Protein AF-A0AAV9M5P3-F1 (afdb_monomer)

Secondary structure (DSSP, 8-state):
--------HHHHHHTTS-S--B-TTTSSSB--HHIIIIISHHHHHHHHHHHHHTT-------HHHHHHHHHHHS-TT-HHHHHHHHHHHHHHHHHHHHHHHHHH-----

Structure (mmCIF, N/CA/C/O backbone):
data_AF-A0AAV9M5P3-F1
#
_entry.id   AF-A0AAV9M5P3-F1
#
loop_
_atom_site.group_PDB
_atom_site.id
_atom_site.type_symbol
_atom_site.label_atom_id
_atom_site.label_alt_id
_atom_site.label_comp_id
_atom_site.label_asym_id
_atom_site.label_entity_id
_atom_site.label_seq_id
_atom_site.pdbx_PDB_ins_code
_atom_site.Cartn_x
_atom_site.Cartn_y
_atom_site.Cartn_z
_atom_site.occupancy
_atom_site.B_iso_or_equiv
_atom_site.auth_seq_id
_atom_site.auth_comp_id
_atom_site.auth_asym_id
_atom_site.auth_atom_id
_atom_site.pdbx_PDB_model_num
ATOM 1 N N . MET A 1 1 ? 17.420 4.801 6.659 1.00 35.84 1 MET A N 1
ATOM 2 C CA . MET A 1 1 ? 16.004 5.157 6.441 1.00 35.84 1 MET A CA 1
ATOM 3 C C . MET A 1 1 ? 15.243 4.626 7.630 1.00 35.84 1 MET A C 1
ATOM 5 O O . MET A 1 1 ? 15.024 3.424 7.715 1.00 35.84 1 MET A O 1
ATOM 9 N N . GLU A 1 2 ? 14.982 5.495 8.598 1.00 34.59 2 GLU A N 1
ATOM 10 C CA . GLU A 1 2 ? 14.177 5.166 9.770 1.00 34.59 2 GLU A CA 1
ATOM 11 C C . GLU A 1 2 ? 12.790 4.761 9.269 1.00 34.59 2 GLU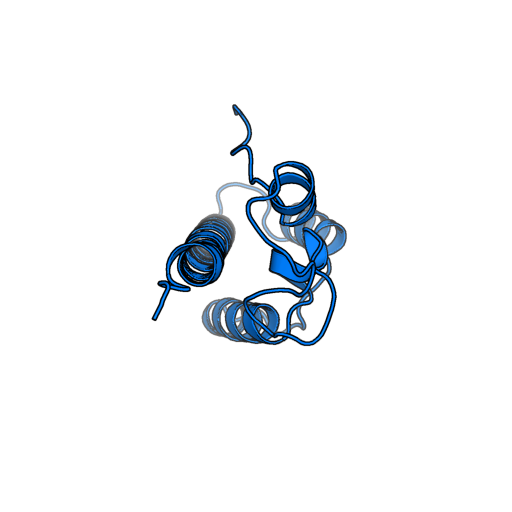 A C 1
ATOM 13 O O . GLU A 1 2 ? 12.091 5.541 8.624 1.00 34.59 2 GLU A O 1
ATOM 18 N N . GLY A 1 3 ? 12.473 3.475 9.419 1.00 38.75 3 GLY A N 1
ATOM 19 C CA . GLY A 1 3 ? 11.261 2.891 8.868 1.00 38.75 3 GLY A CA 1
ATOM 20 C C . GLY A 1 3 ? 10.040 3.557 9.482 1.00 38.75 3 GLY A C 1
ATOM 21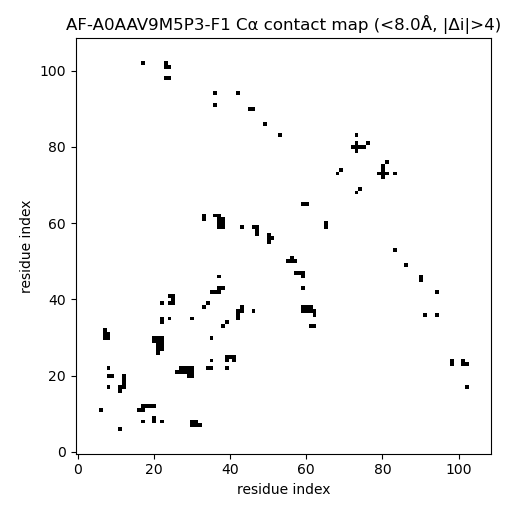 O O . GLY A 1 3 ? 9.911 3.607 10.706 1.00 38.75 3 GLY A O 1
ATOM 22 N N . LEU A 1 4 ? 9.145 4.048 8.624 1.00 45.97 4 LEU A N 1
ATOM 23 C CA . LEU A 1 4 ? 7.808 4.487 8.997 1.00 45.97 4 LEU A CA 1
ATOM 24 C C . LEU A 1 4 ? 7.172 3.365 9.833 1.00 45.97 4 LEU A C 1
ATOM 26 O O . LEU A 1 4 ? 6.870 2.287 9.321 1.00 45.97 4 LEU A O 1
ATOM 30 N N . ARG A 1 5 ? 7.064 3.566 11.148 1.00 55.66 5 ARG A N 1
ATOM 31 C CA . ARG A 1 5 ? 6.602 2.537 12.086 1.00 55.66 5 ARG A CA 1
ATOM 32 C C . ARG A 1 5 ? 5.080 2.439 11.982 1.00 55.66 5 ARG A C 1
ATOM 34 O O . ARG A 1 5 ? 4.362 2.969 12.823 1.00 55.66 5 ARG A O 1
ATOM 41 N N . ILE A 1 6 ? 4.593 1.782 10.932 1.00 64.19 6 ILE A N 1
ATOM 42 C CA . ILE A 1 6 ? 3.164 1.550 10.710 1.00 64.19 6 ILE A CA 1
ATOM 43 C C . ILE A 1 6 ? 2.650 0.693 11.876 1.00 64.19 6 ILE A C 1
ATOM 45 O O . ILE A 1 6 ? 3.149 -0.405 12.138 1.00 64.19 6 ILE A O 1
ATOM 49 N N . ALA A 1 7 ? 1.716 1.234 12.656 1.00 67.06 7 ALA A N 1
ATOM 50 C CA . ALA A 1 7 ? 0.993 0.447 13.642 1.00 67.06 7 ALA A CA 1
ATOM 51 C C . ALA A 1 7 ? -0.035 -0.396 12.884 1.00 67.06 7 ALA A C 1
ATOM 53 O O . ALA A 1 7 ? -0.998 0.153 12.363 1.00 67.06 7 ALA A O 1
ATOM 54 N N . THR A 1 8 ? 0.207 -1.703 12.781 1.00 70.81 8 THR A N 1
ATOM 55 C CA . THR A 1 8 ? -0.799 -2.646 12.283 1.00 70.81 8 THR A CA 1
ATOM 56 C C . THR A 1 8 ? -1.963 -2.718 13.261 1.00 70.81 8 THR A C 1
ATOM 58 O O . THR A 1 8 ? -1.796 -2.451 14.460 1.00 70.81 8 THR A O 1
ATOM 61 N N . ILE A 1 9 ? -3.129 -3.124 12.770 1.00 78.06 9 ILE A N 1
ATOM 62 C CA . ILE A 1 9 ? -4.294 -3.388 13.614 1.00 78.06 9 ILE A CA 1
ATOM 63 C C . ILE A 1 9 ? -3.990 -4.337 14.785 1.00 78.06 9 ILE A C 1
ATOM 65 O O . ILE A 1 9 ? -4.489 -4.097 15.876 1.00 78.06 9 ILE A O 1
ATOM 69 N N . ASP A 1 10 ? -3.083 -5.313 14.647 1.00 75.44 10 ASP A N 1
ATOM 70 C CA . ASP A 1 10 ? -2.662 -6.178 15.761 1.00 75.44 10 ASP A CA 1
ATOM 71 C C . ASP A 1 10 ? -2.088 -5.379 16.935 1.00 75.44 10 ASP A C 1
ATOM 73 O O . ASP A 1 10 ? -2.365 -5.655 18.104 1.00 75.44 10 ASP A O 1
ATOM 77 N N . ARG A 1 11 ? -1.272 -4.358 16.634 1.00 79.94 11 ARG A N 1
ATOM 78 C CA . ARG A 1 11 ? -0.685 -3.484 17.656 1.00 79.94 11 ARG A CA 1
ATOM 79 C C . ARG A 1 11 ? -1.754 -2.608 18.297 1.00 79.94 11 ARG A C 1
ATOM 81 O O . ARG A 1 11 ? -1.709 -2.411 19.507 1.00 79.94 11 ARG A O 1
ATOM 88 N N . LEU A 1 12 ? -2.699 -2.107 17.504 1.00 80.56 12 LEU A N 1
ATOM 89 C CA . LEU A 1 12 ? -3.809 -1.291 17.996 1.00 80.56 12 LEU A CA 1
ATOM 90 C C . LEU A 1 12 ? -4.771 -2.111 18.867 1.00 80.56 12 LEU A C 1
ATOM 92 O O . LEU A 1 12 ? -5.169 -1.641 19.931 1.00 80.56 12 LEU A O 1
ATOM 96 N N . ALA A 1 13 ? -5.075 -3.349 18.477 1.00 78.69 13 ALA A N 1
ATOM 97 C CA . ALA A 1 13 ? -5.895 -4.282 19.242 1.00 78.69 13 ALA A CA 1
ATOM 98 C C . ALA A 1 13 ? -5.205 -4.674 20.554 1.00 78.69 13 ALA A C 1
ATOM 100 O O . ALA A 1 13 ? -5.816 -4.617 21.619 1.00 78.69 13 ALA A O 1
ATOM 101 N N . LYS A 1 14 ? -3.895 -4.961 20.515 1.00 81.31 14 LYS A N 1
ATOM 102 C CA . LYS A 1 14 ? -3.092 -5.222 21.722 1.00 81.31 14 LYS A CA 1
ATOM 103 C C . LYS A 1 14 ? -3.084 -4.040 22.698 1.00 81.31 14 LYS A C 1
ATOM 105 O O . LYS A 1 14 ? -2.964 -4.244 23.903 1.00 81.31 14 LYS A O 1
ATOM 110 N N . TRP A 1 15 ? -3.185 -2.814 22.192 1.00 83.00 15 TRP A N 1
ATOM 111 C CA . TRP A 1 15 ? -3.295 -1.601 23.005 1.00 83.00 15 TRP A CA 1
ATOM 112 C C . TRP A 1 15 ? -4.737 -1.252 23.403 1.00 83.00 15 TRP A C 1
ATOM 114 O O . TRP A 1 15 ? -4.943 -0.243 24.070 1.00 83.00 15 TRP A O 1
ATOM 124 N N . GLY A 1 16 ? -5.728 -2.061 23.015 1.00 79.75 16 GLY A N 1
ATOM 125 C CA . GLY A 1 16 ? -7.141 -1.825 23.317 1.00 79.75 16 GLY A CA 1
ATOM 126 C C . GLY A 1 16 ? -7.759 -0.644 22.560 1.00 79.75 16 GLY A C 1
ATOM 127 O O . GLY A 1 16 ? -8.805 -0.145 22.963 1.00 79.75 16 GLY A O 1
ATOM 128 N N . VAL A 1 17 ? -7.118 -0.173 21.485 1.00 80.44 17 VAL A N 1
ATOM 129 C CA . VAL A 1 17 ? -7.590 0.968 20.678 1.00 80.44 17 VAL A CA 1
ATOM 130 C C . VAL A 1 17 ? -8.722 0.552 19.735 1.00 80.44 17 VAL A C 1
ATOM 132 O O . VAL A 1 17 ? -9.622 1.343 19.470 1.00 80.44 17 VAL A O 1
ATOM 135 N N . ILE A 1 18 ? -8.688 -0.689 19.243 1.00 79.38 18 ILE A N 1
ATOM 136 C CA . ILE A 1 18 ? -9.697 -1.262 18.344 1.00 79.38 18 ILE A CA 1
ATOM 137 C C . ILE A 1 18 ? -10.162 -2.625 18.867 1.00 79.38 18 ILE A C 1
ATOM 139 O O . ILE A 1 18 ? -9.409 -3.315 19.552 1.00 79.38 18 ILE A O 1
ATOM 143 N N . GLN A 1 19 ? -11.400 -3.003 18.538 1.00 75.56 19 GLN A N 1
ATOM 144 C CA . GLN A 1 19 ? -12.020 -4.260 18.988 1.00 75.56 19 GLN A CA 1
ATOM 145 C C . GLN A 1 19 ? -12.031 -5.356 17.912 1.00 75.56 19 GLN A C 1
ATOM 147 O O . GLN A 1 19 ? -12.081 -6.534 18.253 1.00 75.56 19 GLN A O 1
ATOM 152 N N . SER A 1 20 ? -11.976 -4.981 16.628 1.00 82.38 20 SER A N 1
ATOM 153 C CA . SER A 1 20 ? -11.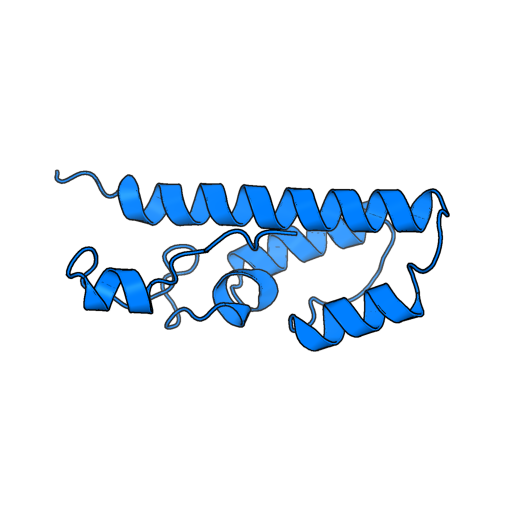947 -5.915 15.496 1.00 82.38 20 SER A CA 1
ATOM 154 C C . SER A 1 20 ? -10.569 -5.918 14.834 1.00 82.38 20 SER A C 1
ATOM 156 O O . SER A 1 20 ? -9.920 -4.876 14.737 1.00 82.38 20 SER A O 1
ATOM 158 N N . LEU A 1 21 ? -10.141 -7.099 14.381 1.00 87.44 21 LEU A N 1
ATOM 159 C CA . LEU A 1 21 ? -8.960 -7.285 13.535 1.00 87.44 21 LEU A CA 1
ATOM 160 C C . LEU A 1 21 ? -9.315 -7.255 12.041 1.00 87.44 21 LEU A C 1
ATOM 162 O O . LEU A 1 21 ? -8.473 -7.551 11.201 1.00 87.44 21 LEU A O 1
ATOM 166 N N . GLU A 1 22 ? -10.553 -6.938 11.678 1.00 90.38 22 GLU A N 1
ATOM 167 C CA . GLU A 1 22 ? -10.950 -6.830 10.279 1.00 90.38 22 GLU A CA 1
ATOM 168 C C . GLU A 1 22 ? -10.317 -5.602 9.623 1.00 90.38 22 GLU A C 1
ATOM 170 O O . GLU A 1 22 ? -10.226 -4.525 10.215 1.00 90.38 22 GLU A O 1
ATOM 175 N N . CYS A 1 23 ? -9.904 -5.751 8.364 1.00 90.81 23 CYS A N 1
ATOM 176 C CA . CYS A 1 23 ? -9.368 -4.644 7.588 1.00 90.81 23 CYS A CA 1
ATOM 177 C C . CYS A 1 23 ? -10.422 -3.534 7.447 1.00 90.81 23 CYS A C 1
ATOM 179 O O . CYS A 1 23 ? -11.472 -3.775 6.842 1.00 90.81 23 CYS A O 1
ATOM 181 N N . PRO A 1 24 ? -10.150 -2.292 7.883 1.00 90.38 24 PRO A N 1
ATOM 182 C CA . PRO A 1 24 ? -11.127 -1.204 7.833 1.00 90.38 24 PRO A CA 1
ATOM 183 C C . PRO A 1 24 ? -11.431 -0.740 6.398 1.00 90.38 24 PRO A C 1
ATOM 185 O O . PRO A 1 24 ? -12.385 0.003 6.160 1.00 90.38 24 PRO A O 1
ATOM 188 N N . LEU A 1 25 ? -10.626 -1.161 5.417 1.00 92.19 25 LEU A N 1
ATOM 189 C CA . LEU A 1 25 ? -10.849 -0.845 4.009 1.00 92.19 25 LEU A CA 1
ATOM 190 C C . LEU A 1 25 ? -11.910 -1.745 3.361 1.00 92.19 25 LEU A C 1
ATOM 192 O O . LEU A 1 25 ? -12.733 -1.237 2.598 1.00 92.19 25 LEU A O 1
ATOM 196 N N . CYS A 1 26 ? -11.883 -3.055 3.634 1.00 93.25 26 CYS A N 1
ATOM 197 C CA . CYS A 1 26 ? -12.755 -4.031 2.970 1.00 93.25 26 CYS A CA 1
ATOM 198 C C . CYS A 1 26 ? -13.778 -4.708 3.885 1.00 93.25 26 CYS A C 1
ATOM 200 O O . CYS A 1 26 ? -14.767 -5.206 3.363 1.00 93.25 26 CYS A O 1
ATOM 202 N N . LEU A 1 27 ? -13.551 -4.737 5.204 1.00 91.81 27 LEU A N 1
ATOM 203 C CA . LEU A 1 27 ? -14.415 -5.379 6.204 1.00 91.81 27 LEU A CA 1
ATOM 204 C C . LEU A 1 27 ? -14.706 -6.870 5.927 1.00 91.81 27 LEU A C 1
ATOM 206 O O . LEU A 1 27 ? -15.753 -7.377 6.310 1.00 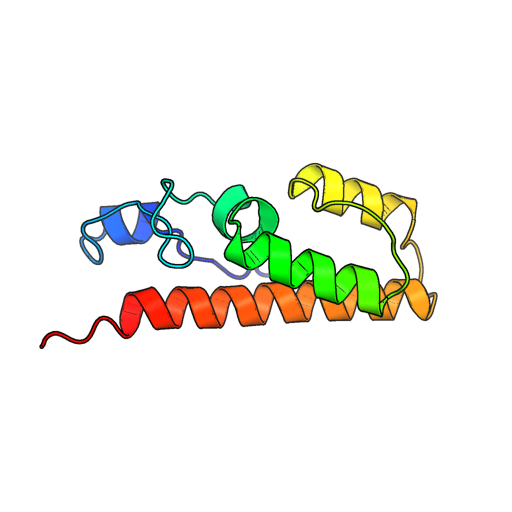91.81 27 LEU A O 1
ATOM 210 N N . MET A 1 28 ? -13.812 -7.571 5.219 1.00 90.00 28 MET A N 1
ATOM 211 C CA . MET A 1 28 ? -14.026 -8.970 4.802 1.00 90.00 28 MET A CA 1
ATOM 212 C C . MET A 1 28 ? -13.018 -9.963 5.378 1.00 90.00 28 MET A C 1
ATOM 214 O O . MET A 1 28 ? -13.315 -11.150 5.490 1.00 90.00 28 MET A O 1
ATOM 218 N N . LYS A 1 29 ? -11.796 -9.515 5.672 1.00 90.50 29 LYS A N 1
ATOM 219 C CA . LYS A 1 29 ? -10.706 -10.367 6.156 1.00 90.50 29 LYS A CA 1
ATOM 220 C C . LYS A 1 29 ? -9.969 -9.642 7.269 1.00 90.50 29 LYS A C 1
ATOM 222 O O . LYS A 1 29 ? -9.885 -8.412 7.253 1.00 90.50 29 LYS A O 1
ATOM 227 N N . ASN A 1 30 ? -9.390 -10.415 8.184 1.00 88.88 30 ASN A N 1
ATOM 228 C CA . ASN A 1 30 ? -8.423 -9.877 9.123 1.00 88.88 30 ASN A CA 1
ATOM 229 C C . ASN A 1 30 ? -7.255 -9.230 8.379 1.00 88.88 30 ASN A C 1
ATOM 231 O O . ASN A 1 30 ? -6.775 -9.759 7.370 1.00 88.88 30 ASN A O 1
ATOM 235 N N . GLU A 1 31 ? -6.826 -8.078 8.872 1.00 87.50 31 GLU A N 1
ATOM 236 C CA . GLU A 1 31 ? -5.731 -7.345 8.267 1.00 87.50 31 GLU A CA 1
ATOM 237 C C . GLU A 1 31 ? -4.364 -7.853 8.737 1.00 87.50 31 GLU A C 1
ATOM 239 O O . GLU A 1 31 ? -4.102 -8.087 9.910 1.00 87.50 31 GLU A O 1
ATOM 244 N N . ASP A 1 32 ? -3.467 -7.951 7.767 1.00 88.31 32 ASP A N 1
ATOM 245 C CA . ASP A 1 32 ? -2.026 -7.979 7.9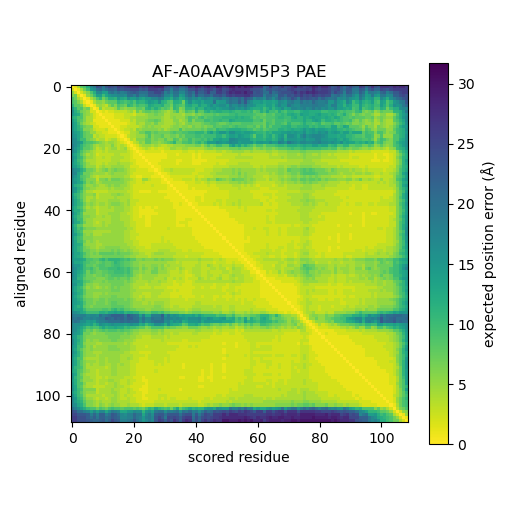43 1.00 88.31 32 ASP A CA 1
ATOM 246 C C . ASP A 1 32 ? -1.414 -6.955 6.964 1.00 88.31 32 ASP A C 1
ATOM 248 O O . ASP A 1 32 ? -2.128 -6.338 6.169 1.00 88.31 32 ASP A O 1
ATOM 252 N N . LEU A 1 33 ? -0.094 -6.750 6.992 1.00 85.62 33 LEU A N 1
ATOM 253 C CA . LEU A 1 33 ? 0.560 -5.774 6.106 1.00 85.62 33 LEU A CA 1
ATOM 254 C C . LEU A 1 33 ? 0.362 -6.079 4.614 1.00 85.62 33 LEU A C 1
ATOM 256 O O . LEU A 1 33 ? 0.237 -5.157 3.806 1.00 85.62 33 LEU A O 1
ATOM 260 N N . ASP A 1 34 ? 0.354 -7.353 4.234 1.00 89.12 34 ASP A N 1
ATOM 261 C CA . ASP A 1 34 ? 0.225 -7.744 2.834 1.00 89.12 34 ASP A CA 1
ATOM 262 C C . ASP A 1 34 ? -1.222 -7.570 2.361 1.00 89.12 34 ASP A C 1
ATOM 264 O O . ASP A 1 34 ? -1.464 -7.076 1.261 1.00 89.12 34 ASP A O 1
ATOM 268 N N . HIS A 1 35 ? -2.199 -7.865 3.216 1.00 90.81 35 HIS A N 1
ATOM 269 C CA . HIS A 1 35 ? -3.595 -7.561 2.962 1.00 90.81 35 HIS A CA 1
ATOM 270 C C . HIS A 1 35 ? -3.837 -6.055 2.877 1.00 90.81 35 HIS A C 1
ATOM 272 O O . HIS A 1 35 ? -4.370 -5.597 1.867 1.00 90.81 35 HIS A O 1
ATOM 278 N N . MET A 1 36 ? -3.394 -5.289 3.879 1.00 90.06 36 MET A N 1
ATOM 279 C CA . MET A 1 36 ? -3.564 -3.836 3.951 1.00 90.06 36 MET A CA 1
ATOM 280 C C . MET A 1 36 ? -3.098 -3.165 2.665 1.00 90.06 36 MET A C 1
ATOM 282 O O . MET A 1 36 ? -3.808 -2.325 2.119 1.00 90.06 36 MET A O 1
ATOM 286 N N . PHE A 1 37 ? -1.923 -3.545 2.159 1.00 90.06 37 PHE A N 1
ATOM 287 C CA . PHE A 1 37 ? -1.347 -2.874 1.006 1.00 90.06 37 PHE A CA 1
ATOM 288 C C . PHE A 1 37 ? -1.630 -3.563 -0.319 1.00 90.06 37 PHE A C 1
ATOM 290 O O . PHE A 1 37 ? -1.820 -2.835 -1.276 1.00 90.06 37 PHE A O 1
ATOM 297 N N . PHE A 1 38 ? -1.711 -4.891 -0.421 1.00 89.88 38 PHE A N 1
ATOM 298 C CA . PHE A 1 38 ? -1.668 -5.592 -1.716 1.00 89.88 38 PHE A CA 1
ATOM 299 C C . PHE A 1 38 ? -2.840 -6.536 -1.998 1.00 89.88 38 PHE A C 1
ATOM 301 O O . PHE A 1 38 ? -3.237 -6.661 -3.159 1.00 89.88 38 PHE A O 1
ATOM 308 N N . GLN A 1 39 ? -3.394 -7.202 -0.980 1.00 91.81 39 GLN A N 1
ATOM 309 C CA . GLN A 1 39 ? -4.458 -8.195 -1.194 1.00 91.81 39 GLN A CA 1
ATOM 310 C C . GLN A 1 39 ? -5.875 -7.689 -0.918 1.00 91.81 39 GLN A C 1
ATOM 312 O O . GLN A 1 39 ? -6.841 -8.338 -1.320 1.00 91.81 39 GLN A O 1
ATOM 317 N N . CYS A 1 40 ? -6.030 -6.581 -0.197 1.00 94.12 40 CYS A N 1
ATOM 318 C CA . CYS A 1 40 ? -7.336 -5.997 0.066 1.00 94.12 40 CYS A CA 1
ATOM 319 C C . CYS A 1 40 ? -7.993 -5.597 -1.267 1.00 94.12 40 CYS A C 1
ATOM 321 O O . CYS A 1 40 ? -7.367 -4.898 -2.059 1.00 94.12 40 CYS A O 1
ATOM 323 N N . PRO A 1 41 ? -9.251 -5.981 -1.549 1.00 94.56 41 PRO A N 1
ATOM 324 C CA . PRO A 1 41 ? -9.892 -5.652 -2.826 1.00 94.56 41 PRO A CA 1
ATOM 325 C C . PRO A 1 41 ? -9.951 -4.148 -3.119 1.00 94.56 41 PRO A C 1
ATOM 327 O O . PRO A 1 41 ? -9.823 -3.737 -4.270 1.00 94.56 41 PRO A O 1
ATOM 330 N N . TYR A 1 42 ? -10.065 -3.322 -2.073 1.00 95.00 42 TYR A N 1
ATOM 331 C CA . TYR A 1 42 ? -9.972 -1.868 -2.191 1.00 95.00 42 TYR A CA 1
ATOM 332 C C . TYR A 1 42 ? -8.588 -1.428 -2.693 1.00 95.00 42 TYR A C 1
ATOM 334 O O . TYR A 1 42 ? -8.485 -0.650 -3.640 1.00 95.00 42 TYR A O 1
ATOM 342 N N . THR A 1 43 ? -7.509 -1.942 -2.095 1.00 94.19 43 THR A N 1
ATOM 343 C CA . THR A 1 43 ? -6.141 -1.568 -2.488 1.00 94.19 43 THR A CA 1
ATOM 344 C C . THR A 1 43 ? -5.735 -2.192 -3.814 1.00 94.19 43 THR A C 1
ATOM 346 O O . THR A 1 43 ? -5.069 -1.538 -4.615 1.00 94.19 43 THR A O 1
ATOM 349 N N . ALA A 1 44 ? -6.210 -3.402 -4.110 1.00 92.88 44 ALA A N 1
ATOM 350 C CA . ALA A 1 44 ? -6.011 -4.068 -5.387 1.00 92.88 44 ALA A CA 1
ATOM 351 C C . ALA A 1 44 ? -6.561 -3.242 -6.559 1.00 92.88 44 ALA A C 1
ATOM 353 O O . ALA A 1 44 ? -5.898 -3.108 -7.588 1.00 92.88 44 ALA A O 1
ATOM 354 N N . GLU A 1 45 ? -7.732 -2.623 -6.391 1.00 94.12 45 GLU A N 1
ATOM 355 C CA . GLU A 1 45 ? -8.303 -1.729 -7.399 1.00 94.12 45 GLU A CA 1
ATOM 356 C C . GLU A 1 45 ? -7.475 -0.444 -7.571 1.00 94.12 45 GLU A C 1
ATOM 358 O O . GLU A 1 45 ? -7.249 -0.002 -8.702 1.00 94.12 45 GLU A O 1
ATOM 363 N N . VAL A 1 46 ? -6.961 0.135 -6.478 1.00 94.94 46 VAL A N 1
ATOM 364 C CA . VAL A 1 46 ? -6.046 1.290 -6.540 1.00 94.94 46 VAL A CA 1
ATOM 365 C C . VAL A 1 46 ? -4.785 0.932 -7.327 1.00 94.94 46 VAL A C 1
ATOM 367 O O . VAL A 1 46 ? -4.422 1.643 -8.265 1.00 94.94 46 VAL A O 1
ATOM 370 N N . TRP A 1 47 ? -4.150 -0.197 -7.017 1.00 94.12 47 TRP A N 1
ATOM 371 C CA . TRP A 1 47 ? -2.980 -0.665 -7.754 1.00 94.12 47 TRP A CA 1
ATOM 372 C C . TRP A 1 47 ? -3.267 -0.912 -9.223 1.00 94.12 47 TRP A C 1
ATOM 374 O O . TRP A 1 47 ? -2.493 -0.473 -10.071 1.00 94.12 47 TRP A O 1
ATOM 384 N N . ARG A 1 48 ? -4.382 -1.577 -9.544 1.00 92.88 48 ARG A N 1
ATOM 385 C CA . ARG A 1 48 ? -4.776 -1.836 -10.930 1.00 92.88 48 ARG A CA 1
ATOM 386 C C . ARG A 1 48 ? -4.845 -0.532 -11.723 1.00 92.88 48 ARG A C 1
ATOM 388 O O . ARG A 1 48 ? -4.314 -0.465 -12.832 1.00 92.88 48 ARG A O 1
ATOM 395 N N . ARG A 1 49 ? -5.445 0.517 -11.151 1.00 95.06 49 ARG A N 1
ATOM 396 C CA . ARG A 1 49 ? -5.525 1.848 -11.777 1.00 95.06 49 ARG A CA 1
ATOM 397 C C . ARG A 1 49 ? -4.152 2.487 -11.956 1.00 95.06 49 ARG A C 1
ATOM 399 O O . ARG A 1 49 ? -3.865 2.987 -13.039 1.00 95.06 49 ARG A O 1
ATOM 406 N N . VAL A 1 50 ? -3.301 2.438 -10.932 1.00 94.81 50 VAL A N 1
ATOM 407 C CA . VAL A 1 50 ? -1.951 3.022 -10.973 1.00 94.81 50 VAL A CA 1
ATOM 408 C C . VAL A 1 50 ? -1.073 2.313 -12.006 1.00 94.81 50 VAL A C 1
ATOM 410 O O . VAL A 1 50 ? -0.439 2.975 -12.821 1.00 94.81 50 VAL A O 1
ATOM 413 N N . LEU A 1 51 ? -1.080 0.980 -12.034 1.00 93.62 51 LEU A N 1
ATOM 414 C CA . LEU A 1 51 ? -0.329 0.186 -13.008 1.00 93.62 51 LEU A CA 1
ATOM 415 C C . LEU A 1 51 ? -0.827 0.433 -14.436 1.00 93.62 51 LEU A C 1
ATOM 417 O O . LEU A 1 51 ? -0.016 0.662 -15.333 1.00 93.62 51 LEU A O 1
ATOM 421 N N . THR A 1 52 ? -2.149 0.477 -14.634 1.00 94.94 52 THR A N 1
ATOM 422 C CA . THR A 1 52 ? -2.754 0.788 -15.940 1.00 94.94 52 THR A CA 1
ATOM 423 C C . THR A 1 52 ? -2.348 2.180 -16.422 1.00 94.94 52 THR A C 1
ATOM 425 O O . THR A 1 52 ? -1.957 2.335 -17.576 1.00 94.94 52 THR A O 1
ATOM 428 N N . TRP A 1 53 ? -2.376 3.185 -15.540 1.00 95.50 53 TRP A N 1
ATOM 429 C CA . TRP A 1 53 ? -1.925 4.547 -15.851 1.00 95.50 53 TRP A CA 1
ATOM 430 C C . TRP A 1 53 ? -0.448 4.595 -16.276 1.00 95.50 53 TRP A C 1
ATOM 432 O O . TRP A 1 53 ? -0.074 5.401 -17.124 1.00 95.50 53 TRP A O 1
ATOM 442 N N . GLN A 1 54 ? 0.380 3.690 -15.751 1.00 93.31 54 GLN A N 1
ATOM 443 C CA . GLN A 1 54 ? 1.788 3.544 -16.136 1.00 93.31 54 GLN A CA 1
ATOM 444 C C . GLN A 1 54 ? 2.016 2.666 -17.374 1.00 93.31 54 GLN A C 1
ATOM 446 O O . GLN A 1 54 ? 3.166 2.434 -17.745 1.00 93.31 54 GLN A O 1
ATOM 451 N N . GLY A 1 55 ? 0.956 2.153 -18.006 1.00 94.00 55 GLY A N 1
ATOM 452 C CA . GLY A 1 55 ? 1.062 1.234 -19.141 1.00 94.00 55 GLY A CA 1
ATOM 453 C C . GLY A 1 55 ? 1.549 -0.169 -18.760 1.00 94.00 55 GLY A C 1
ATOM 454 O O . GLY A 1 55 ? 2.010 -0.917 -19.620 1.00 94.00 55 GLY A O 1
ATOM 455 N N . ILE A 1 56 ? 1.469 -0.543 -17.480 1.00 92.06 56 ILE A N 1
ATOM 456 C CA . ILE A 1 56 ? 1.886 -1.853 -16.976 1.00 92.06 56 ILE A CA 1
ATOM 457 C C . ILE A 1 56 ? 0.651 -2.752 -16.888 1.00 92.06 56 ILE A C 1
ATOM 459 O O . ILE A 1 56 ? -0.192 -2.586 -16.009 1.00 92.06 56 ILE A O 1
ATOM 463 N N . ASN A 1 57 ? 0.556 -3.737 -17.783 1.00 89.12 57 ASN A N 1
ATOM 464 C CA . ASN A 1 57 ? -0.560 -4.682 -17.805 1.00 89.12 57 ASN A CA 1
ATOM 465 C C . ASN A 1 57 ? -0.233 -5.948 -16.999 1.00 89.12 57 ASN A C 1
ATOM 467 O O . ASN A 1 57 ? 0.373 -6.889 -17.514 1.00 89.12 57 ASN A O 1
ATOM 471 N N . ARG A 1 58 ? -0.604 -5.949 -15.716 1.00 89.81 58 ARG A N 1
ATOM 472 C CA . ARG A 1 58 ? -0.511 -7.114 -14.827 1.00 89.81 58 ARG A CA 1
ATOM 473 C C . ARG A 1 58 ? -1.464 -6.990 -13.644 1.00 89.81 58 ARG A C 1
ATOM 475 O O . ARG A 1 58 ? -1.878 -5.890 -13.284 1.00 89.81 58 ARG A O 1
ATOM 482 N N . SER A 1 59 ? -1.714 -8.117 -12.990 1.00 86.88 59 SER A N 1
ATOM 483 C CA . SER A 1 59 ? -2.406 -8.158 -11.703 1.00 86.88 59 SER A CA 1
ATOM 484 C C . SER A 1 59 ? -1.529 -7.640 -10.560 1.00 86.88 59 SER A C 1
ATOM 486 O O . SER A 1 59 ? -0.294 -7.581 -10.656 1.00 86.88 59 SER A O 1
ATOM 488 N N . THR A 1 60 ? -2.182 -7.291 -9.454 1.00 86.06 60 THR A N 1
ATOM 489 C CA . THR A 1 60 ? -1.495 -7.030 -8.193 1.00 86.06 60 THR A CA 1
ATOM 490 C C . THR A 1 60 ? -0.720 -8.252 -7.733 1.00 86.06 60 THR A C 1
ATOM 492 O O . THR A 1 60 ? -1.138 -9.394 -7.922 1.00 86.06 60 THR A O 1
ATOM 495 N N . MET A 1 61 ? 0.447 -7.995 -7.154 1.00 88.88 61 MET A N 1
ATOM 496 C CA . MET A 1 61 ? 1.292 -9.016 -6.557 1.00 88.88 61 MET A CA 1
ATOM 497 C C . MET A 1 61 ? 1.329 -8.821 -5.051 1.00 88.88 61 MET A C 1
ATOM 499 O O . MET A 1 61 ? 1.102 -7.721 -4.558 1.00 88.88 61 MET A O 1
ATOM 503 N N . HIS A 1 62 ? 1.694 -9.878 -4.336 1.00 89.00 62 HIS A N 1
ATOM 504 C CA . HIS A 1 62 ? 2.125 -9.765 -2.950 1.00 89.00 62 HIS A CA 1
ATOM 505 C C . HIS A 1 62 ? 3.338 -8.840 -2.826 1.00 89.00 62 HIS A C 1
ATOM 507 O O . HIS A 1 62 ? 4.148 -8.734 -3.753 1.00 89.00 62 HIS A O 1
ATOM 513 N N . SER A 1 63 ? 3.509 -8.245 -1.650 1.00 86.88 63 SER A N 1
ATOM 514 C CA . SER A 1 63 ? 4.587 -7.300 -1.336 1.00 86.88 63 SER A CA 1
ATOM 515 C C . SER A 1 63 ? 5.979 -7.786 -1.760 1.00 86.88 63 SER A C 1
ATOM 517 O O . SER A 1 63 ? 6.740 -7.047 -2.384 1.00 86.88 63 SER A O 1
ATOM 519 N N . THR A 1 64 ? 6.322 -9.042 -1.474 1.00 88.44 64 THR A N 1
ATOM 520 C CA . THR A 1 64 ? 7.631 -9.623 -1.811 1.00 88.44 64 THR A CA 1
ATOM 521 C C . THR A 1 64 ? 7.845 -9.743 -3.317 1.00 88.44 64 THR A C 1
ATOM 523 O O . THR A 1 64 ? 8.903 -9.365 -3.823 1.00 88.44 64 THR A O 1
ATOM 526 N N . ALA A 1 65 ? 6.838 -10.223 -4.043 1.00 91.06 65 ALA A N 1
ATOM 527 C CA . ALA A 1 65 ? 6.871 -10.345 -5.494 1.00 91.06 65 ALA A CA 1
ATOM 528 C C . ALA A 1 65 ? 6.897 -8.967 -6.178 1.00 91.06 65 ALA A C 1
ATOM 530 O O . ALA A 1 65 ? 7.636 -8.780 -7.144 1.00 91.06 65 ALA A O 1
ATOM 531 N N . GLU A 1 66 ? 6.186 -7.979 -5.630 1.00 90.12 66 GLU A N 1
ATOM 532 C CA . GLU A 1 66 ? 6.204 -6.595 -6.106 1.00 90.12 66 GLU A CA 1
ATOM 533 C C . GLU A 1 66 ? 7.611 -5.983 -5.991 1.00 90.12 66 GLU A C 1
ATOM 535 O O . GLU A 1 66 ? 8.141 -5.437 -6.962 1.00 90.12 66 GLU A O 1
ATOM 540 N N . VAL A 1 67 ? 8.266 -6.139 -4.833 1.00 88.44 67 VAL A N 1
ATOM 541 C CA . VAL A 1 67 ? 9.640 -5.655 -4.610 1.00 88.44 67 VAL A CA 1
ATOM 542 C C . VAL A 1 67 ? 10.630 -6.346 -5.546 1.00 88.44 67 VAL A C 1
ATOM 544 O O . VAL A 1 67 ? 11.491 -5.684 -6.126 1.00 88.44 67 VAL A O 1
ATOM 547 N N . GLN A 1 68 ? 10.510 -7.662 -5.735 1.00 91.62 68 GLN A N 1
ATOM 548 C CA . GLN A 1 68 ? 11.365 -8.405 -6.664 1.00 91.62 68 GLN A CA 1
ATOM 549 C C . GLN A 1 68 ? 11.153 -7.960 -8.114 1.00 91.62 68 GLN A C 1
ATOM 551 O O . GLN A 1 68 ? 12.123 -7.766 -8.851 1.00 91.62 68 GLN A O 1
ATOM 556 N N . TRP A 1 69 ? 9.901 -7.753 -8.526 1.00 91.62 69 TRP A N 1
ATOM 557 C CA . TRP A 1 69 ? 9.561 -7.289 -9.865 1.00 91.62 69 TRP A CA 1
ATOM 558 C C . TRP A 1 69 ? 10.109 -5.883 -10.121 1.00 91.62 69 TRP A C 1
ATOM 560 O O . TRP A 1 69 ? 10.828 -5.671 -11.099 1.00 91.62 69 TRP A O 1
ATOM 570 N N . ALA A 1 70 ? 9.868 -4.944 -9.205 1.00 89.50 70 ALA A N 1
ATOM 571 C CA . ALA A 1 70 ? 10.429 -3.598 -9.263 1.00 89.50 70 ALA A CA 1
ATOM 572 C C . ALA A 1 70 ? 11.964 -3.640 -9.294 1.00 89.50 70 ALA A C 1
ATOM 574 O O . ALA A 1 70 ? 12.609 -2.965 -10.099 1.00 89.50 70 ALA A O 1
ATOM 575 N N . GLY A 1 71 ? 12.550 -4.501 -8.463 1.00 89.38 71 GLY A N 1
ATOM 576 C CA . GLY A 1 71 ? 13.978 -4.754 -8.419 1.00 89.38 71 GLY A CA 1
ATOM 577 C C . GLY A 1 71 ? 14.529 -5.300 -9.730 1.00 89.38 71 GLY A C 1
ATOM 578 O O . GLY A 1 71 ? 15.670 -5.002 -10.040 1.00 89.38 71 GLY A O 1
ATOM 579 N N . LYS A 1 72 ? 13.761 -6.057 -10.520 1.00 90.31 72 LYS A N 1
ATOM 580 C CA . LYS A 1 72 ? 14.193 -6.626 -11.806 1.00 90.31 72 LYS A CA 1
ATOM 581 C C . LYS A 1 72 ? 13.990 -5.666 -12.979 1.00 90.31 72 LYS A C 1
ATOM 583 O O . LYS A 1 72 ? 14.900 -5.521 -13.791 1.00 90.31 72 LYS A O 1
ATOM 588 N N . TYR A 1 73 ? 12.828 -5.018 -13.056 1.00 88.25 73 TYR A N 1
ATOM 589 C CA . TYR A 1 73 ? 12.379 -4.274 -14.240 1.00 88.25 73 TYR A CA 1
ATOM 590 C C . TYR A 1 73 ? 12.473 -2.749 -14.098 1.00 88.25 73 TYR A C 1
ATOM 592 O O . TYR A 1 73 ? 12.579 -2.051 -15.100 1.00 88.25 73 TYR A O 1
ATOM 600 N N . MET A 1 74 ? 12.500 -2.222 -12.870 1.00 87.12 74 MET A N 1
ATOM 601 C CA . MET A 1 74 ? 12.519 -0.778 -12.577 1.00 87.12 74 MET A CA 1
ATOM 602 C C . MET A 1 74 ? 13.877 -0.322 -12.006 1.00 87.12 74 MET A C 1
ATOM 604 O O . MET A 1 74 ? 13.967 0.585 -11.164 1.00 87.12 74 MET A O 1
ATOM 608 N N . LYS A 1 75 ? 14.965 -0.968 -12.455 1.00 77.31 75 LYS A N 1
ATOM 609 C CA . LYS A 1 75 ? 16.344 -0.654 -12.042 1.00 77.31 75 LYS A CA 1
ATOM 610 C C . LYS A 1 75 ? 16.817 0.695 -12.589 1.00 77.31 75 LYS A C 1
ATOM 612 O O . LYS A 1 75 ? 16.449 1.122 -13.678 1.00 77.31 75 LYS A O 1
ATOM 617 N N . GLY A 1 76 ? 17.713 1.333 -11.837 1.00 71.06 76 GLY A N 1
ATOM 618 C CA . GLY A 1 76 ? 18.425 2.536 -12.270 1.00 71.06 76 GLY A CA 1
ATOM 619 C C . GLY A 1 76 ? 17.631 3.839 -12.124 1.00 71.06 76 GLY A C 1
ATOM 620 O O . GLY A 1 76 ? 16.655 3.916 -11.371 1.00 71.06 76 GLY A O 1
ATOM 621 N N . ARG A 1 77 ? 18.112 4.878 -12.822 1.00 74.38 77 ARG A N 1
ATOM 622 C CA . ARG A 1 77 ? 17.570 6.250 -12.842 1.00 74.38 77 ARG A CA 1
ATOM 623 C C . ARG A 1 77 ? 16.763 6.551 -14.113 1.00 74.38 77 ARG A C 1
ATOM 625 O O . ARG A 1 77 ? 16.683 7.704 -14.524 1.00 74.38 77 ARG A O 1
ATOM 632 N N . SER A 1 78 ? 16.197 5.531 -14.762 1.00 86.06 78 SER A N 1
ATOM 633 C CA . SER A 1 78 ? 15.291 5.775 -15.887 1.00 86.06 78 SER A CA 1
ATOM 634 C C . SER A 1 78 ? 14.075 6.572 -15.407 1.00 86.06 78 SER A C 1
ATOM 636 O O . SER A 1 78 ? 13.605 6.385 -14.281 1.00 86.06 78 SER A O 1
ATOM 638 N N . SER A 1 79 ? 13.558 7.457 -16.259 1.00 87.19 79 SER A N 1
ATOM 639 C CA . SER A 1 79 ? 12.341 8.227 -15.979 1.00 87.19 79 SER A CA 1
ATOM 640 C C . SER A 1 79 ? 11.170 7.299 -15.647 1.00 87.19 79 SER A C 1
ATOM 642 O O . SER A 1 79 ? 10.499 7.505 -14.641 1.00 87.19 79 SER A O 1
ATOM 644 N N . THR A 1 80 ? 11.001 6.210 -16.402 1.00 88.25 80 THR A N 1
ATOM 645 C CA . THR A 1 80 ? 9.990 5.173 -16.142 1.00 88.25 80 THR A CA 1
ATOM 646 C C . THR A 1 80 ? 10.152 4.533 -14.764 1.00 88.25 80 THR A C 1
ATOM 648 O O . THR A 1 80 ? 9.184 4.429 -14.014 1.00 88.25 80 THR A O 1
ATOM 651 N N . GLY A 1 81 ? 11.376 4.149 -14.386 1.00 90.69 81 GLY A N 1
ATOM 652 C CA . GLY A 1 81 ? 11.641 3.544 -13.082 1.00 90.69 81 GLY A CA 1
ATOM 653 C C . GLY A 1 81 ? 11.427 4.516 -11.921 1.00 90.69 81 GLY A C 1
ATOM 654 O O . GLY A 1 81 ? 10.988 4.103 -10.848 1.00 90.69 81 GLY A O 1
ATOM 655 N N . LEU A 1 82 ? 11.710 5.806 -12.121 1.00 91.50 82 LEU A N 1
ATOM 656 C CA . LEU A 1 82 ? 11.439 6.850 -11.134 1.00 91.50 82 LEU A CA 1
ATOM 657 C C . LEU A 1 82 ? 9.933 7.092 -10.973 1.00 91.50 82 LEU A C 1
ATOM 659 O O . LEU A 1 82 ? 9.442 7.084 -9.847 1.00 91.50 82 LEU A O 1
ATOM 663 N N . VAL A 1 83 ? 9.203 7.248 -12.081 1.00 92.44 83 VAL A N 1
ATOM 664 C CA . VAL A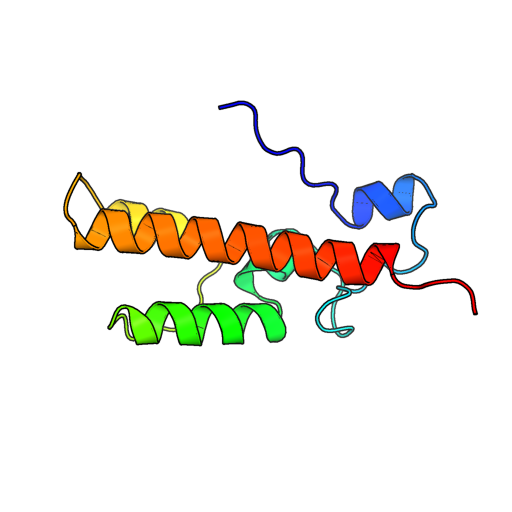 1 83 ? 7.742 7.431 -12.085 1.00 92.44 83 VAL A CA 1
ATOM 665 C C . VAL A 1 83 ? 7.045 6.240 -11.430 1.00 92.44 83 VAL A C 1
ATOM 667 O O . VAL A 1 83 ? 6.162 6.441 -10.599 1.00 92.44 83 VAL A O 1
ATOM 670 N N . TYR A 1 84 ? 7.489 5.013 -11.718 1.00 93.00 84 TYR A N 1
ATOM 671 C CA . TYR A 1 84 ? 7.015 3.814 -11.030 1.00 93.00 84 TYR A CA 1
ATOM 672 C C . TYR A 1 84 ? 7.201 3.930 -9.514 1.00 93.00 84 TYR A C 1
ATOM 674 O O . TYR A 1 84 ? 6.220 3.914 -8.779 1.00 93.00 84 TYR A O 1
ATOM 682 N N . LYS A 1 85 ? 8.433 4.145 -9.035 1.00 91.06 85 LYS A N 1
ATOM 683 C CA . LYS A 1 85 ? 8.729 4.223 -7.590 1.00 91.06 85 LYS A CA 1
ATOM 684 C C . LYS A 1 85 ? 7.936 5.325 -6.886 1.00 91.06 85 LYS A C 1
ATOM 686 O O . LYS A 1 85 ? 7.427 5.092 -5.793 1.00 91.06 85 LYS A O 1
ATOM 691 N N . LEU A 1 86 ? 7.825 6.503 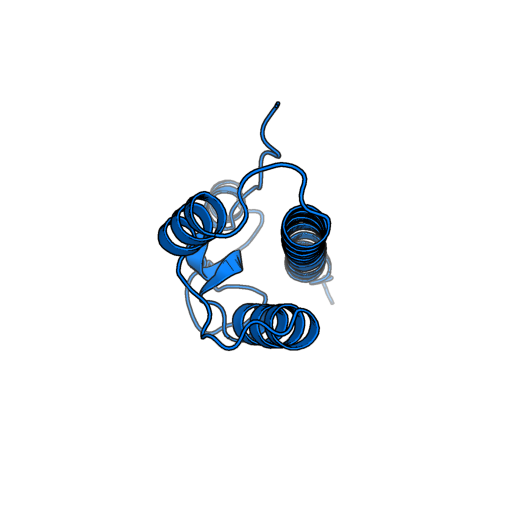-7.503 1.00 93.62 86 LEU A N 1
ATOM 692 C CA . LEU A 1 86 ? 7.070 7.629 -6.951 1.00 93.62 86 LEU A CA 1
ATOM 693 C C . LEU A 1 86 ? 5.575 7.321 -6.870 1.00 93.62 86 LEU A C 1
ATOM 695 O O . LEU A 1 86 ? 4.962 7.587 -5.839 1.00 93.62 86 LEU A O 1
ATOM 699 N N . ALA A 1 87 ? 5.000 6.722 -7.915 1.00 94.06 87 ALA A N 1
ATOM 700 C CA . ALA A 1 87 ? 3.603 6.312 -7.893 1.00 94.06 87 ALA A CA 1
ATOM 701 C C . ALA A 1 87 ? 3.353 5.262 -6.807 1.00 94.06 87 ALA A C 1
ATOM 703 O O . ALA A 1 87 ? 2.438 5.436 -6.012 1.00 94.06 87 ALA A O 1
ATOM 704 N N . MET A 1 88 ? 4.210 4.238 -6.702 1.00 91.31 88 MET A N 1
ATOM 705 C CA . MET A 1 88 ? 4.088 3.209 -5.664 1.00 91.31 88 MET A CA 1
ATOM 706 C C . MET A 1 88 ? 4.154 3.811 -4.255 1.00 91.31 88 MET A C 1
ATOM 708 O O . MET A 1 88 ? 3.299 3.523 -3.419 1.00 91.31 88 MET A O 1
ATOM 712 N N . ALA A 1 89 ? 5.137 4.678 -3.994 1.00 92.44 89 ALA A N 1
ATOM 713 C CA . ALA A 1 89 ? 5.291 5.335 -2.699 1.00 92.44 89 ALA A CA 1
ATOM 714 C C . ALA A 1 89 ? 4.090 6.236 -2.363 1.00 92.44 89 ALA A C 1
ATOM 716 O O . ALA A 1 89 ? 3.593 6.203 -1.237 1.00 92.44 89 ALA A O 1
ATOM 717 N N . SER A 1 90 ? 3.596 6.998 -3.343 1.00 95.25 90 SER A N 1
ATOM 718 C CA . SER A 1 90 ? 2.416 7.853 -3.185 1.00 95.25 90 SER A CA 1
ATOM 719 C C . SER A 1 90 ? 1.162 7.033 -2.873 1.00 95.25 90 SER A C 1
ATOM 721 O O . SER A 1 90 ? 0.451 7.336 -1.913 1.00 95.25 90 SER A O 1
ATOM 723 N N . SER A 1 91 ? 0.930 5.946 -3.619 1.00 93.75 91 SER A N 1
ATOM 724 C CA . SER A 1 91 ? -0.194 5.035 -3.396 1.00 93.75 91 SER A CA 1
ATOM 725 C C . SER A 1 91 ? -0.153 4.415 -2.006 1.00 93.75 91 SER A C 1
ATOM 727 O O . SER A 1 91 ? -1.150 4.484 -1.298 1.00 93.75 91 SER A O 1
ATOM 729 N N . ILE A 1 92 ? 0.996 3.886 -1.572 1.00 92.50 92 ILE A N 1
ATOM 730 C CA . ILE A 1 92 ? 1.158 3.332 -0.218 1.00 92.50 92 ILE A CA 1
ATOM 731 C C . ILE A 1 92 ? 0.846 4.391 0.842 1.00 92.50 92 ILE A C 1
ATOM 733 O O . ILE A 1 92 ? 0.108 4.118 1.787 1.00 92.50 92 ILE A O 1
ATOM 737 N N . TYR A 1 93 ? 1.368 5.609 0.676 1.00 93.12 93 TYR A N 1
ATOM 738 C CA . TYR A 1 93 ? 1.132 6.696 1.621 1.00 93.12 93 TYR A CA 1
ATOM 739 C C . TYR A 1 93 ? -0.355 7.073 1.716 1.00 93.12 93 TYR A C 1
ATOM 741 O O . TYR A 1 93 ? -0.889 7.194 2.816 1.00 93.12 93 TYR A O 1
ATOM 749 N N . HIS A 1 94 ? -1.049 7.203 0.582 1.00 93.88 94 HIS A N 1
ATOM 750 C CA . HIS A 1 94 ? -2.469 7.574 0.564 1.00 93.88 94 HIS A CA 1
ATOM 751 C C . HIS A 1 94 ? -3.372 6.439 1.051 1.00 93.88 94 HIS A C 1
ATOM 753 O O . HIS A 1 94 ? -4.342 6.695 1.759 1.00 93.88 94 HIS A O 1
ATOM 759 N N . LEU A 1 95 ? -3.034 5.186 0.735 1.00 93.19 95 LEU A N 1
ATOM 760 C CA . LEU A 1 95 ? -3.722 4.016 1.279 1.00 93.19 95 LEU A CA 1
ATOM 761 C C . LEU A 1 95 ? -3.589 3.956 2.802 1.00 93.19 95 LEU A C 1
ATOM 763 O O . LEU A 1 95 ? -4.572 3.695 3.488 1.00 93.19 95 LEU A O 1
ATOM 767 N N . TRP A 1 96 ? -2.402 4.250 3.335 1.00 91.62 96 TRP A N 1
ATOM 768 C CA . TRP A 1 96 ? -2.182 4.329 4.777 1.00 91.62 96 TRP A CA 1
ATOM 769 C C . TRP A 1 96 ? -2.976 5.470 5.430 1.00 91.62 96 TRP A C 1
ATOM 771 O O . TRP A 1 96 ? -3.565 5.271 6.492 1.00 91.62 96 TRP A O 1
ATOM 781 N N . LEU A 1 97 ? -3.036 6.647 4.796 1.00 91.81 97 LEU A N 1
ATOM 782 C CA . LEU A 1 97 ? -3.853 7.763 5.281 1.00 91.81 97 LEU A CA 1
ATOM 783 C C . LEU A 1 97 ? -5.344 7.410 5.318 1.00 91.81 97 LEU A C 1
ATOM 785 O O . LEU A 1 97 ? -5.991 7.634 6.338 1.00 91.81 97 LEU A O 1
ATOM 789 N N . GLU A 1 98 ? -5.876 6.838 4.239 1.00 92.94 98 GLU A N 1
ATOM 790 C CA . GLU A 1 98 ? -7.275 6.409 4.151 1.00 92.94 98 GLU A CA 1
ATOM 791 C C . GLU A 1 98 ? -7.595 5.328 5.188 1.00 92.94 98 GLU A C 1
ATOM 793 O O . GLU A 1 98 ? -8.577 5.428 5.922 1.00 92.94 98 GLU A O 1
ATOM 798 N N . HIS A 1 99 ? -6.728 4.323 5.302 1.00 90.50 99 HIS A N 1
ATOM 799 C CA . HIS A 1 99 ? -6.832 3.279 6.313 1.00 90.50 99 HIS A CA 1
ATOM 800 C C . HIS A 1 99 ? -6.921 3.868 7.728 1.00 90.50 99 HIS A C 1
ATOM 802 O O . HIS A 1 99 ? -7.860 3.586 8.473 1.00 90.50 99 HIS A O 1
ATOM 808 N N . ASN A 1 100 ? -5.980 4.744 8.087 1.00 89.38 100 ASN A N 1
ATOM 809 C CA . ASN A 1 100 ? -5.968 5.387 9.397 1.00 89.38 100 ASN A CA 1
ATOM 810 C C . ASN A 1 100 ? -7.183 6.283 9.610 1.00 89.38 100 ASN A C 1
ATOM 812 O O . ASN A 1 100 ? -7.746 6.292 10.703 1.00 89.38 100 ASN A O 1
ATOM 816 N N . SER A 1 101 ? -7.611 7.012 8.579 1.00 89.81 101 SER A N 1
ATOM 817 C CA . SER A 1 101 ? -8.843 7.791 8.626 1.00 89.81 101 SER A CA 1
ATOM 818 C C . SER A 1 101 ? -10.016 6.898 9.020 1.00 89.81 101 SER A C 1
ATOM 820 O O . SER A 1 101 ? -10.751 7.239 9.938 1.00 89.81 101 SER A O 1
ATOM 822 N N . ARG A 1 102 ? -10.159 5.701 8.446 1.00 89.00 102 ARG A N 1
ATOM 823 C CA . ARG A 1 102 ? -11.255 4.793 8.820 1.00 89.00 102 ARG A CA 1
ATOM 824 C C . ARG A 1 102 ? -11.145 4.234 10.235 1.00 89.00 102 ARG A C 1
ATOM 826 O O . ARG A 1 102 ? -12.175 4.038 10.870 1.00 89.00 102 ARG A O 1
ATOM 833 N N . ILE A 1 103 ? -9.933 4.028 10.749 1.00 86.06 103 ILE A N 1
ATOM 834 C CA . ILE A 1 103 ? -9.726 3.605 12.143 1.00 86.06 103 ILE A CA 1
ATOM 835 C C . ILE A 1 103 ? -10.106 4.719 13.123 1.00 86.06 103 ILE A C 1
ATOM 837 O O . ILE A 1 103 ? -10.812 4.475 14.096 1.00 86.06 103 ILE A O 1
ATOM 841 N N . PHE A 1 104 ? -9.642 5.946 12.880 1.00 83.31 104 PHE A N 1
ATOM 842 C CA . PHE A 1 104 ? -9.759 7.048 13.841 1.00 83.31 104 PHE A CA 1
ATOM 843 C C . PHE A 1 104 ? -10.990 7.940 13.623 1.00 83.31 104 PHE A C 1
ATOM 845 O O . PHE A 1 104 ? -11.348 8.714 14.510 1.00 83.31 104 PHE A O 1
ATOM 852 N N . THR A 1 105 ? -11.661 7.827 12.474 1.00 74.25 105 THR A N 1
ATOM 853 C CA . THR A 1 105 ? -12.884 8.581 12.138 1.00 74.25 105 THR A CA 1
ATOM 854 C C . THR A 1 105 ? -14.157 7.752 12.328 1.00 74.25 105 THR A C 1
ATOM 856 O O . THR A 1 105 ? -15.244 8.273 12.083 1.00 74.25 105 THR A O 1
ATOM 859 N N . GLN A 1 106 ? -14.073 6.525 12.870 1.00 57.94 106 GLN A N 1
ATOM 860 C CA . GLN A 1 106 ? -15.187 5.924 13.621 1.00 57.94 106 GLN A CA 1
ATOM 861 C C . GLN A 1 106 ? -15.432 6.758 14.8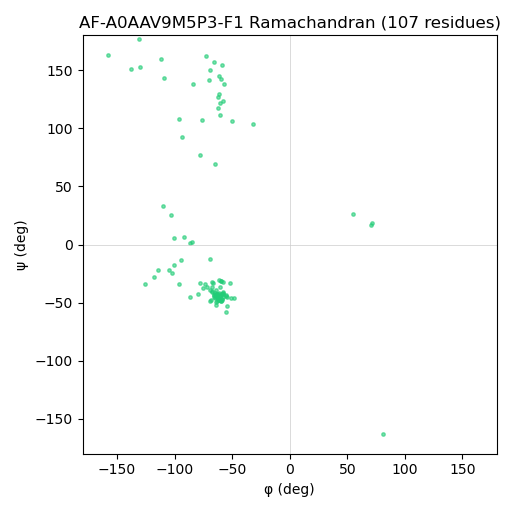88 1.00 57.94 106 GLN A C 1
ATOM 863 O O . GLN A 1 106 ? -15.128 6.372 16.017 1.00 57.94 106 GLN A O 1
ATOM 868 N N . LYS A 1 107 ? -15.934 7.979 14.686 1.00 40.09 107 LYS A N 1
ATOM 869 C CA . LYS A 1 107 ? -16.468 8.813 15.744 1.00 40.09 107 LYS A CA 1
ATOM 870 C C . LYS A 1 107 ? -17.580 8.010 16.394 1.00 40.09 107 LYS A C 1
ATOM 872 O O . LYS A 1 107 ? -18.529 7.621 15.719 1.00 40.09 107 LYS A O 1
ATOM 877 N N . LYS A 1 108 ? -17.434 7.821 17.706 1.00 36.09 108 LYS A N 1
ATOM 878 C CA . LYS A 1 108 ? -18.541 7.709 18.655 1.00 36.09 108 LYS A CA 1
ATOM 879 C C . LYS A 1 108 ? -19.695 8.586 18.150 1.00 36.09 108 LYS A C 1
ATOM 881 O O . LYS A 1 108 ? -19.578 9.812 18.206 1.00 36.09 108 LYS A O 1
ATOM 886 N N . GLN A 1 109 ? -20.725 7.969 17.582 1.00 29.91 109 GLN A N 1
ATOM 887 C CA . GLN A 1 109 ? -22.062 8.547 17.620 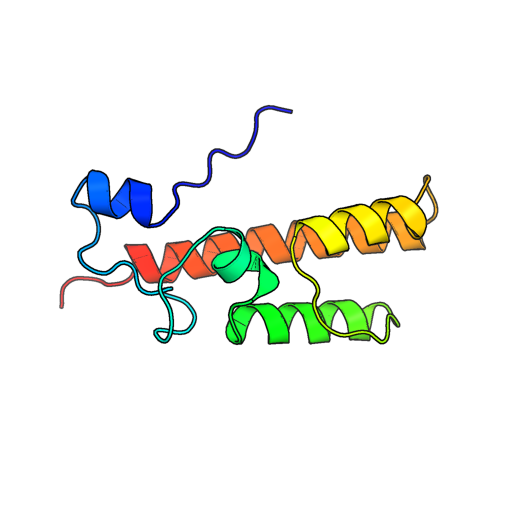1.00 29.91 109 GLN A CA 1
ATOM 888 C C . GLN A 1 109 ? -22.665 8.180 18.968 1.00 29.91 109 GLN A C 1
ATOM 890 O O . GLN A 1 109 ? -22.448 7.025 19.401 1.00 29.91 109 GLN A O 1
#

InterPro domains:
  IPR026960 Reverse transcriptase zinc-binding domain [PF13966] (5-47)

Organism: NCBI:txid50273

pLDDT: mean 84.38, std 14.51, range [29.91, 95.5]

Radius of gyration: 15.35 Å; Cα contacts (8 Å, |Δi|>4): 89; chains: 1; bounding box: 40×19×42 Å

Foldseek 3Di:
DPDPPQCQVVNCVVVVLDDDQAQLQASPDRDDPQCLQFVPPRNQVVVCVLCVVLVHDDGTDGPVVVVVVLVVPLDDDDPSSVSVVVSSVVSVVVSSVVSVCSSVVPDDD

Solvent-accessible surface area (backbone atoms only — not comparable to full-atom values): 6483 Å² total; per-residue (Å²): 129,87,72,82,81,75,78,48,59,68,57,36,38,75,69,66,75,42,94,67,58,50,25,74,77,68,70,78,49,70,51,47,75,51,33,65,61,30,65,29,68,62,36,32,52,52,48,45,52,54,35,50,76,70,72,43,91,66,78,77,50,55,62,69,58,43,53,50,48,43,62,70,77,36,56,75,87,42,69,67,26,47,53,50,51,52,50,54,53,49,51,54,54,51,52,50,51,52,44,49,45,52,67,70,62,65,62,86,124

Mean predicted aligned error: 6.48 Å

Sequence (109 aa):
MEGLRIATIDRLAKWGVIQSLECPLCLMKNEDLDHMFFQCPYTAEVWRRVLTWQGINRSTMHSTAEVQWAGKYMKGRSSTGLVYKLAMASSIYHLWLEHNSRIFTQKKQ